Protein AF-A0A955WP86-F1 (afdb_monomer_lite)

Radius of gyration: 13.67 Å; chains: 1; bounding box: 37×31×33 Å

Secondary structure (DSSP, 8-state):
-B----S-HHHHH-TT--SSTT---SS-HHHHHHHHHHH-SS--EEESS-GGGTTSHHHHHHHTTS-EEESSHHHHHHHHHHHH-

Structure (mmCIF, N/CA/C/O backbone):
data_AF-A0A955WP86-F1
#
_entry.id   AF-A0A955WP86-F1
#
loop_
_atom_site.group_PDB
_atom_site.id
_atom_site.type_symbol
_atom_site.label_atom_id
_atom_site.label_alt_id
_atom_site.label_comp_id
_atom_site.label_asym_id
_atom_site.label_entity_id
_atom_site.label_seq_id
_atom_site.pdbx_PDB_ins_code
_atom_site.Cartn_x
_atom_site.Cartn_y
_atom_site.Cartn_z
_atom_site.occupancy
_atom_site.B_iso_or_equiv
_atom_site.auth_seq_id
_atom_site.auth_comp_id
_atom_site.auth_asym_id
_atom_site.auth_atom_id
_atom_site.pdbx_PDB_model_num
ATOM 1 N N . PHE A 1 1 ? -4.533 -5.032 2.954 1.00 93.12 1 PHE A N 1
ATOM 2 C CA . PHE A 1 1 ? -3.086 -5.256 2.734 1.00 93.12 1 PHE A CA 1
ATOM 3 C C . PHE A 1 1 ? -2.268 -4.221 3.498 1.00 93.12 1 PHE A C 1
ATOM 5 O O . PHE A 1 1 ? -2.832 -3.221 3.927 1.00 93.12 1 PHE A O 1
ATOM 12 N N . VAL A 1 2 ? -0.966 -4.453 3.693 1.00 94.06 2 VAL A N 1
ATOM 13 C CA . VAL A 1 2 ? -0.050 -3.518 4.373 1.00 94.06 2 VAL A CA 1
ATOM 14 C C . VAL A 1 2 ? 1.245 -3.413 3.562 1.00 94.06 2 VAL A C 1
ATOM 16 O O . VAL A 1 2 ? 1.804 -4.449 3.205 1.00 94.06 2 VAL A O 1
ATOM 19 N N . GLY A 1 3 ? 1.730 -2.198 3.294 1.00 95.81 3 GLY A N 1
ATOM 20 C CA . GLY A 1 3 ? 3.013 -1.959 2.617 1.00 95.81 3 GLY A CA 1
ATOM 21 C C . GLY A 1 3 ? 3.301 -0.471 2.383 1.00 95.81 3 GLY A C 1
ATOM 22 O O . GLY A 1 3 ? 2.380 0.336 2.340 1.00 95.81 3 GLY A O 1
ATOM 23 N N . ASP A 1 4 ? 4.568 -0.077 2.239 1.00 95.31 4 ASP A N 1
ATOM 24 C CA . ASP A 1 4 ? 4.967 1.342 2.104 1.00 95.31 4 ASP A CA 1
ATOM 25 C C . ASP A 1 4 ? 4.538 2.010 0.784 1.00 95.31 4 ASP A C 1
ATOM 27 O O . ASP A 1 4 ? 4.469 3.238 0.696 1.00 95.31 4 ASP A O 1
ATOM 31 N N . ALA A 1 5 ? 4.245 1.209 -0.245 1.00 96.94 5 ALA A N 1
ATOM 32 C CA . ALA A 1 5 ? 3.990 1.660 -1.611 1.00 96.94 5 ALA A CA 1
ATOM 33 C C . ALA A 1 5 ? 5.063 2.632 -2.158 1.00 96.94 5 ALA A C 1
ATOM 35 O O . ALA A 1 5 ? 4.820 3.347 -3.131 1.00 96.94 5 ALA A O 1
ATOM 36 N N . HIS A 1 6 ? 6.254 2.679 -1.560 1.00 97.00 6 HIS A N 1
ATOM 37 C CA . HIS A 1 6 ? 7.266 3.704 -1.792 1.00 97.00 6 HIS A CA 1
ATOM 38 C C . HIS A 1 6 ? 8.538 3.064 -2.343 1.00 97.00 6 HIS A C 1
ATOM 40 O O . HIS A 1 6 ? 9.448 2.686 -1.609 1.00 97.00 6 HIS A O 1
ATOM 46 N N . MET 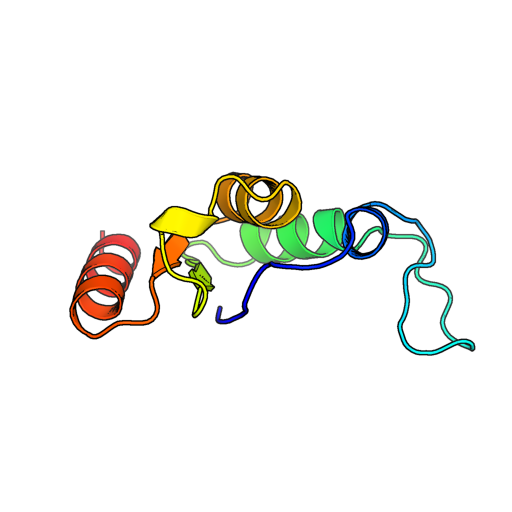A 1 7 ? 8.599 2.971 -3.666 1.00 94.56 7 MET A N 1
ATOM 47 C CA . MET A 1 7 ? 9.608 2.199 -4.385 1.00 94.56 7 MET A CA 1
ATOM 48 C C . MET A 1 7 ? 9.951 2.860 -5.716 1.00 94.56 7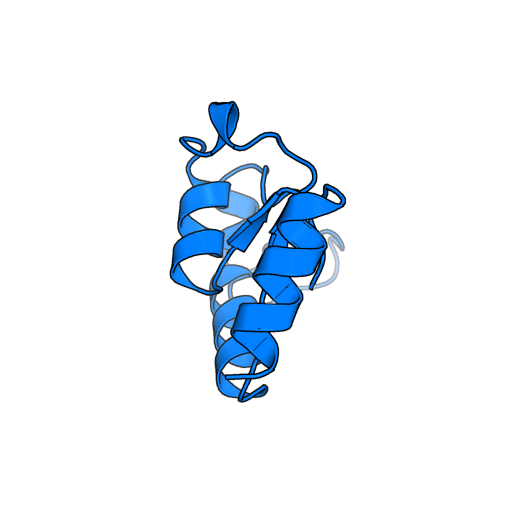 MET A C 1
ATOM 50 O O . MET A 1 7 ? 9.294 3.818 -6.126 1.00 94.56 7 MET A O 1
ATOM 54 N N . ALA A 1 8 ? 10.962 2.377 -6.432 1.00 93.88 8 ALA A N 1
ATOM 55 C CA . ALA A 1 8 ? 11.218 2.933 -7.752 1.00 93.88 8 ALA A CA 1
ATOM 56 C C . ALA A 1 8 ? 10.066 2.575 -8.722 1.00 93.88 8 ALA A C 1
ATOM 58 O O . ALA A 1 8 ? 9.591 1.441 -8.707 1.00 93.88 8 ALA A O 1
ATOM 59 N N . PRO A 1 9 ? 9.616 3.480 -9.620 1.00 94.62 9 PRO A N 1
ATOM 60 C CA . PRO A 1 9 ? 8.467 3.215 -10.499 1.00 94.62 9 PRO A CA 1
ATOM 61 C C . PRO A 1 9 ? 8.588 1.950 -11.357 1.00 94.62 9 PRO A C 1
ATOM 63 O O . PRO A 1 9 ? 7.587 1.314 -11.691 1.00 94.62 9 PRO A O 1
ATOM 66 N N . TYR A 1 10 ? 9.816 1.571 -11.711 1.00 91.75 10 TYR A N 1
ATOM 67 C CA . TYR A 1 10 ? 10.079 0.375 -12.500 1.00 91.75 10 TYR A CA 1
ATOM 68 C C . TYR A 1 10 ? 9.741 -0.918 -11.741 1.00 91.75 10 TYR A C 1
ATOM 70 O O . TYR A 1 10 ? 9.453 -1.912 -12.398 1.00 91.75 10 TYR A O 1
ATOM 78 N N . GLU A 1 11 ? 9.718 -0.913 -10.405 1.00 91.69 11 GLU A N 1
ATOM 79 C CA . GLU A 1 11 ? 9.348 -2.081 -9.593 1.00 91.69 11 GLU A CA 1
ATOM 80 C C . GLU A 1 11 ? 7.871 -2.466 -9.778 1.00 91.69 11 GLU A C 1
ATOM 82 O O . GLU A 1 11 ? 7.534 -3.646 -9.735 1.00 91.69 11 GLU A O 1
ATOM 87 N N . LEU A 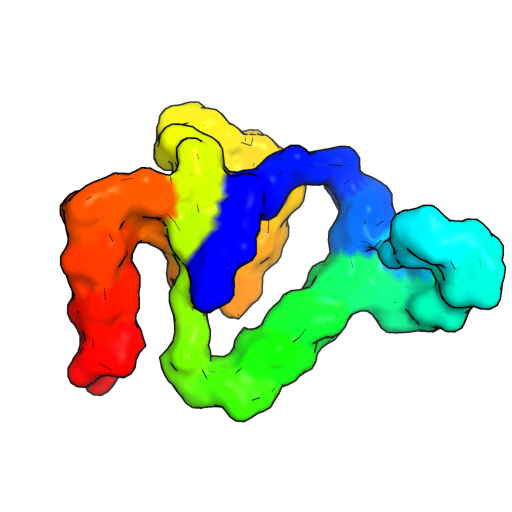1 12 ? 6.990 -1.496 -10.066 1.00 94.00 12 LEU A N 1
ATOM 88 C CA . LEU A 1 12 ? 5.574 -1.758 -10.359 1.00 94.00 12 LEU A CA 1
ATOM 89 C C . LEU A 1 12 ? 5.274 -1.898 -11.850 1.00 94.00 12 LEU A C 1
ATOM 91 O O . LEU A 1 12 ? 4.333 -2.601 -12.212 1.00 94.00 12 LEU A O 1
ATOM 95 N N . THR A 1 13 ? 6.034 -1.218 -12.710 1.00 94.62 13 THR A N 1
ATOM 96 C CA . THR A 1 13 ? 5.688 -1.066 -14.135 1.00 94.62 13 THR A CA 1
ATOM 97 C C . THR A 1 13 ? 6.494 -1.955 -15.077 1.00 94.62 13 THR A C 1
ATOM 99 O O . THR A 1 13 ? 6.073 -2.158 -16.216 1.00 94.62 13 THR A O 1
ATOM 102 N N . SER A 1 14 ? 7.629 -2.507 -14.641 1.00 91.88 14 SER A N 1
ATOM 103 C CA . SER A 1 14 ? 8.462 -3.337 -15.516 1.00 91.88 14 SER A CA 1
ATOM 104 C C . SER A 1 14 ? 7.928 -4.756 -15.607 1.00 91.88 14 SER A C 1
ATOM 106 O O . SER A 1 14 ? 7.677 -5.416 -14.597 1.00 91.88 14 SER A O 1
ATOM 108 N N . GLN A 1 15 ? 7.843 -5.259 -16.834 1.00 87.81 15 GLN A N 1
ATOM 109 C CA . GLN A 1 15 ? 7.776 -6.696 -17.071 1.00 87.81 15 GLN A CA 1
ATOM 110 C C . GLN A 1 15 ? 9.091 -7.335 -16.623 1.00 87.81 15 GLN A C 1
ATOM 112 O O . GLN A 1 15 ? 10.157 -6.727 -16.735 1.00 87.81 15 GLN A O 1
ATOM 117 N N . TYR A 1 16 ? 9.008 -8.551 -16.097 1.00 85.88 16 TYR A N 1
ATOM 118 C CA . TYR A 1 16 ? 10.121 -9.290 -15.499 1.00 85.88 16 TYR A CA 1
ATOM 119 C C . TYR A 1 16 ? 10.729 -8.618 -14.260 1.00 85.88 16 TYR A C 1
ATOM 121 O O . TYR A 1 16 ? 11.814 -9.001 -13.828 1.00 85.88 16 TYR A O 1
ATOM 129 N N . GLY A 1 17 ? 10.031 -7.639 -13.670 1.00 74.50 17 GLY A N 1
ATOM 130 C CA . GLY A 1 17 ? 10.397 -7.009 -12.405 1.00 74.50 17 GLY A CA 1
ATOM 131 C C . GLY A 1 17 ? 10.214 -7.979 -11.240 1.00 74.50 17 GLY A C 1
ATOM 132 O O . GLY A 1 17 ? 9.205 -7.936 -10.544 1.00 74.50 17 GLY A O 1
ATOM 133 N N . ALA A 1 18 ? 11.172 -8.885 -11.054 1.00 75.88 18 ALA A N 1
ATOM 134 C CA . ALA A 1 18 ? 11.229 -9.808 -9.930 1.00 75.88 18 ALA A CA 1
ATOM 135 C C . ALA A 1 18 ? 12.506 -9.570 -9.119 1.00 75.88 18 ALA A C 1
ATOM 137 O O . ALA A 1 18 ? 13.573 -9.311 -9.671 1.00 75.88 18 ALA A O 1
ATOM 138 N N . ILE A 1 19 ? 12.397 -9.690 -7.794 1.00 78.81 19 ILE A N 1
ATOM 139 C CA . ILE A 1 19 ? 13.560 -9.656 -6.890 1.00 78.81 19 ILE A CA 1
ATOM 140 C C . ILE A 1 19 ? 14.452 -10.886 -7.121 1.00 78.81 19 ILE A C 1
ATOM 142 O O . ILE A 1 19 ? 15.670 -10.820 -6.955 1.00 78.81 19 ILE A O 1
ATOM 146 N N . ASP A 1 20 ? 13.845 -12.009 -7.511 1.00 81.38 20 ASP A N 1
ATOM 147 C CA . ASP A 1 20 ? 14.566 -13.215 -7.897 1.00 81.38 20 ASP A CA 1
ATOM 148 C C . ASP A 1 20 ? 15.021 -13.124 -9.358 1.00 81.38 20 ASP A C 1
ATOM 150 O O . ASP A 1 20 ? 14.209 -13.165 -10.281 1.00 81.38 20 ASP A O 1
ATOM 154 N N . TYR A 1 21 ? 16.338 -13.059 -9.555 1.00 76.31 21 TYR A N 1
ATOM 155 C CA . TYR A 1 21 ? 16.988 -12.989 -10.865 1.00 76.31 21 TYR A CA 1
ATOM 156 C C . TYR A 1 21 ? 16.667 -14.165 -11.795 1.00 76.31 21 TYR A C 1
ATOM 158 O O . TYR A 1 21 ? 16.816 -14.037 -13.010 1.00 76.31 21 TYR A O 1
ATOM 166 N N . TRP A 1 22 ? 16.253 -15.311 -11.253 1.00 84.25 22 TRP A N 1
ATOM 167 C CA . TRP A 1 22 ? 15.902 -16.494 -12.040 1.00 84.25 22 TRP A CA 1
ATOM 168 C C . TRP A 1 22 ? 14.415 -16.552 -12.388 1.00 84.25 22 TRP A C 1
ATOM 170 O O . TRP A 1 22 ? 13.998 -17.415 -13.162 1.00 84.25 22 TRP A O 1
ATOM 180 N N . HIS A 1 23 ? 13.613 -15.643 -11.834 1.00 81.12 23 HIS A N 1
ATOM 181 C CA . HIS A 1 23 ? 12.184 -15.582 -12.070 1.00 81.12 23 HIS A CA 1
ATOM 182 C C . HIS A 1 23 ? 11.843 -14.485 -13.078 1.00 81.12 23 HIS A C 1
ATOM 184 O O . HIS A 1 23 ? 12.094 -13.304 -12.861 1.00 81.12 23 HIS A O 1
ATOM 190 N N . GLN A 1 24 ? 11.215 -14.876 -14.183 1.00 82.00 24 GLN A N 1
ATOM 191 C CA . GLN A 1 24 ? 10.736 -13.952 -15.204 1.00 82.00 24 GLN A CA 1
ATOM 192 C C . GLN A 1 24 ? 9.211 -13.892 -15.153 1.00 82.00 24 GLN A C 1
ATOM 194 O O . GLN A 1 24 ? 8.525 -14.767 -15.674 1.00 82.00 24 GLN A O 1
ATOM 199 N N . ASN A 1 25 ? 8.682 -12.855 -14.505 1.00 82.25 25 ASN A N 1
ATOM 200 C CA . ASN A 1 25 ? 7.246 -12.598 -14.447 1.00 82.25 25 ASN A CA 1
ATOM 201 C C . ASN A 1 25 ? 6.837 -11.664 -15.592 1.00 82.25 25 ASN A C 1
ATOM 203 O O . ASN A 1 25 ? 7.136 -10.475 -15.555 1.00 82.25 25 ASN A O 1
ATOM 207 N N . GLU A 1 26 ? 6.158 -12.184 -16.612 1.00 89.25 26 GLU A N 1
ATOM 208 C CA . GLU A 1 26 ? 5.677 -11.382 -17.753 1.00 89.25 26 GLU A CA 1
ATOM 209 C C . GLU A 1 26 ? 4.638 -10.320 -17.347 1.00 89.25 26 GLU A C 1
ATOM 211 O O . GLU A 1 26 ? 4.414 -9.349 -18.070 1.00 89.25 26 GLU A O 1
ATOM 216 N N . ILE A 1 27 ? 4.002 -10.496 -16.186 1.00 92.25 27 ILE A N 1
ATOM 217 C CA . ILE A 1 27 ? 2.972 -9.603 -15.657 1.00 92.25 27 ILE A CA 1
ATOM 218 C C . ILE A 1 27 ? 3.630 -8.585 -14.723 1.00 92.25 27 ILE A C 1
ATOM 220 O O . ILE A 1 27 ? 4.417 -8.945 -13.847 1.00 92.25 27 ILE A O 1
ATOM 224 N N . THR A 1 28 ? 3.277 -7.310 -14.888 1.00 94.38 28 THR A N 1
ATOM 225 C CA . THR A 1 28 ? 3.818 -6.226 -14.060 1.00 94.38 28 THR A CA 1
ATOM 226 C C . THR A 1 28 ? 3.328 -6.325 -12.612 1.00 94.38 28 THR A C 1
ATOM 228 O O . THR A 1 28 ? 2.262 -6.885 -12.336 1.00 94.38 28 THR A O 1
ATOM 231 N N . GLY A 1 29 ? 4.079 -5.752 -11.667 1.00 93.75 29 GLY A N 1
ATOM 232 C CA . GLY A 1 29 ? 3.652 -5.686 -10.266 1.00 93.75 29 GLY A CA 1
ATOM 233 C C . GLY A 1 29 ? 2.302 -4.979 -10.106 1.00 93.75 29 GLY A C 1
ATOM 234 O O . GLY A 1 29 ? 1.437 -5.454 -9.372 1.00 93.75 29 GLY A O 1
ATOM 235 N N . LEU A 1 30 ? 2.075 -3.902 -10.864 1.00 96.12 30 LEU A N 1
ATOM 236 C CA . LEU A 1 30 ? 0.810 -3.167 -10.853 1.00 96.12 30 LEU A CA 1
ATOM 237 C C . LEU A 1 30 ? -0.370 -4.020 -11.341 1.00 96.12 30 LEU A C 1
ATOM 239 O O . LEU A 1 30 ? -1.452 -3.962 -10.760 1.00 96.12 30 LEU A O 1
ATOM 243 N N . ASP A 1 31 ? -0.175 -4.847 -12.369 1.00 96.75 31 ASP A N 1
ATOM 244 C CA . ASP A 1 31 ? -1.231 -5.740 -12.855 1.00 96.75 31 ASP A CA 1
ATOM 245 C C . ASP A 1 31 ? -1.539 -6.863 -11.859 1.00 96.75 31 ASP A C 1
ATOM 247 O O . ASP A 1 31 ? -2.693 -7.271 -11.727 1.00 96.75 31 ASP A O 1
ATOM 251 N N . TRP A 1 32 ? -0.545 -7.335 -11.105 1.00 95.25 32 TRP A N 1
ATOM 252 C CA . TRP A 1 32 ? -0.787 -8.246 -9.986 1.00 95.25 32 TRP A CA 1
ATOM 253 C C . TRP A 1 32 ? -1.606 -7.592 -8.868 1.00 95.25 32 TRP A C 1
ATOM 255 O O . TRP A 1 32 ? -2.530 -8.223 -8.355 1.00 95.25 32 TRP A O 1
ATOM 265 N N . LEU A 1 33 ? -1.329 -6.329 -8.530 1.00 96.62 33 LEU A N 1
ATOM 266 C CA . LEU A 1 33 ? -2.135 -5.576 -7.563 1.00 96.62 33 LEU A CA 1
ATOM 267 C C . LEU A 1 33 ? -3.586 -5.417 -8.034 1.00 96.62 33 LEU A C 1
ATOM 269 O O . LEU A 1 33 ? -4.502 -5.658 -7.254 1.00 96.62 33 LEU A O 1
ATOM 273 N N . ARG A 1 34 ? -3.803 -5.104 -9.318 1.00 97.38 34 ARG A N 1
ATOM 274 C CA . ARG A 1 34 ? -5.151 -5.042 -9.912 1.00 97.38 34 ARG A CA 1
ATOM 275 C C . ARG A 1 34 ? -5.880 -6.380 -9.830 1.00 97.38 34 ARG A C 1
ATOM 277 O O . ARG A 1 34 ? -7.032 -6.421 -9.432 1.00 97.38 34 ARG A O 1
ATOM 284 N N . ARG A 1 35 ? -5.199 -7.494 -10.115 1.00 97.12 35 ARG A N 1
ATOM 285 C CA . ARG A 1 35 ? -5.796 -8.834 -9.972 1.00 97.12 35 ARG A CA 1
ATOM 286 C C . ARG A 1 35 ? -6.187 -9.158 -8.534 1.00 97.12 35 ARG A C 1
ATOM 288 O O . ARG A 1 35 ? -7.186 -9.835 -8.326 1.00 97.12 35 ARG A O 1
ATOM 295 N N . LEU A 1 36 ? -5.396 -8.718 -7.553 1.00 96.25 36 LEU A N 1
ATOM 296 C CA . LEU A 1 36 ? -5.745 -8.872 -6.141 1.00 96.25 36 LEU A CA 1
ATOM 297 C C . LEU A 1 36 ? -6.980 -8.042 -5.793 1.00 96.25 36 LEU A C 1
ATOM 299 O O . LEU A 1 36 ? -7.886 -8.572 -5.160 1.00 96.25 36 LEU A O 1
ATOM 303 N N . HIS A 1 37 ? -7.030 -6.785 -6.237 1.00 95.81 37 HIS A N 1
ATOM 304 C CA . HIS A 1 37 ? -8.214 -5.942 -6.094 1.00 95.81 37 HIS A CA 1
ATOM 305 C C . HIS A 1 37 ? -9.457 -6.614 -6.702 1.00 95.81 37 HIS A C 1
ATOM 307 O O . HIS A 1 37 ? -10.460 -6.771 -6.022 1.00 95.81 37 HIS A O 1
ATOM 313 N N . ASP A 1 38 ? -9.368 -7.117 -7.934 1.00 96.38 38 ASP A N 1
ATOM 314 C CA . ASP A 1 38 ? -10.505 -7.743 -8.621 1.00 96.38 38 ASP A CA 1
ATOM 315 C C . ASP A 1 38 ? -10.945 -9.077 -7.988 1.00 96.38 38 ASP A C 1
ATOM 317 O O . ASP A 1 38 ? -12.063 -9.540 -8.214 1.00 96.38 38 ASP A O 1
ATOM 321 N N . HIS A 1 39 ? -10.066 -9.728 -7.221 1.00 97.12 39 HIS A N 1
ATOM 322 C CA . HIS A 1 39 ? -10.362 -10.993 -6.549 1.00 97.12 39 HIS A CA 1
ATOM 323 C C . HIS A 1 39 ? -11.044 -10.809 -5.187 1.00 97.12 39 HIS A C 1
ATOM 325 O O . HIS A 1 39 ? -11.842 -11.659 -4.792 1.00 97.12 39 HIS A O 1
ATOM 331 N N . PHE A 1 40 ? -10.726 -9.735 -4.459 1.00 95.69 40 PHE A N 1
ATOM 332 C CA . PHE A 1 40 ? -11.265 -9.466 -3.127 1.00 95.69 40 PHE A CA 1
ATOM 333 C C . PHE A 1 40 ? -12.251 -8.301 -3.179 1.00 95.69 40 PHE A C 1
ATOM 335 O O . PHE A 1 40 ? -11.845 -7.160 -3.352 1.00 95.69 40 PHE A O 1
ATOM 342 N N . GLU A 1 41 ? -13.536 -8.595 -2.960 1.00 90.69 41 GLU A N 1
ATOM 343 C CA . GLU A 1 41 ? -14.636 -7.615 -3.024 1.00 90.69 41 GLU A CA 1
ATOM 344 C C . GLU A 1 41 ? -14.403 -6.378 -2.143 1.00 90.69 41 GLU A C 1
ATOM 346 O O . GLU A 1 41 ? -14.741 -5.267 -2.536 1.00 90.69 41 GLU A O 1
ATOM 351 N N . GLN A 1 42 ? -13.778 -6.567 -0.978 1.00 95.19 42 GLN A N 1
ATOM 352 C CA . GLN A 1 42 ? -13.406 -5.494 -0.061 1.00 95.19 42 GLN A CA 1
ATOM 353 C C . GLN A 1 42 ? -11.919 -5.599 0.279 1.00 95.19 42 GLN A C 1
ATOM 355 O O . GLN A 1 42 ? -11.467 -6.538 0.944 1.00 95.19 42 GLN A O 1
ATOM 360 N N . ALA A 1 43 ? -11.142 -4.619 -0.175 1.00 97.00 43 ALA A N 1
ATOM 361 C CA . ALA A 1 43 ? -9.714 -4.553 0.077 1.00 97.00 43 ALA A CA 1
ATOM 362 C C . ALA A 1 43 ? -9.245 -3.107 0.244 1.00 97.00 43 ALA A C 1
ATOM 364 O O . ALA A 1 43 ? -9.542 -2.244 -0.571 1.00 97.00 43 ALA A O 1
ATOM 365 N N . VAL A 1 44 ? -8.432 -2.877 1.272 1.00 98.06 44 VAL A N 1
ATOM 366 C CA . VAL A 1 44 ? -7.793 -1.584 1.566 1.00 98.06 44 VAL A CA 1
ATOM 367 C C . VAL A 1 44 ? -6.283 -1.755 1.690 1.00 98.06 44 VAL A C 1
ATOM 36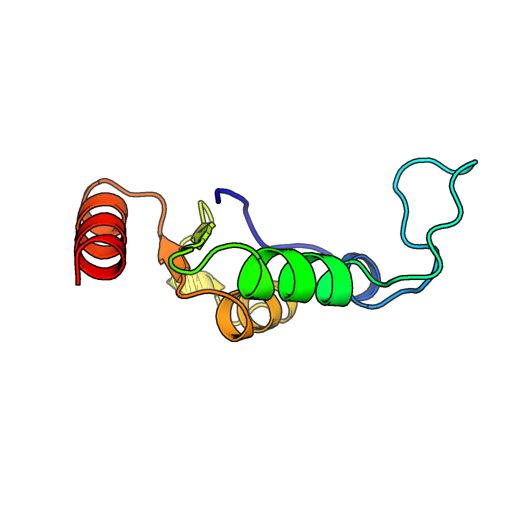9 O O . VAL A 1 44 ? -5.789 -2.861 1.947 1.00 98.06 44 VAL A O 1
ATOM 372 N N . TRP A 1 45 ? -5.531 -0.669 1.549 1.00 98.50 45 TRP A N 1
ATOM 373 C CA . TRP A 1 45 ? -4.079 -0.643 1.707 1.00 98.50 45 TRP A CA 1
ATOM 374 C C . TRP A 1 45 ? -3.666 0.230 2.895 1.00 98.50 45 TRP A C 1
ATOM 376 O O . TRP A 1 45 ? -3.965 1.418 2.941 1.00 98.50 45 TRP A O 1
ATOM 386 N N . LEU A 1 46 ? -2.945 -0.338 3.859 1.00 98.44 46 LEU A N 1
ATOM 387 C CA . LEU A 1 46 ? -2.379 0.412 4.980 1.00 98.44 46 LEU A CA 1
ATOM 388 C C . LEU A 1 46 ? -0.920 0.763 4.693 1.00 98.44 46 LEU A C 1
ATOM 390 O O . LEU A 1 46 ? -0.083 -0.128 4.521 1.00 98.44 46 LEU A O 1
ATOM 394 N N . ASN A 1 47 ? -0.619 2.058 4.670 1.00 98.38 47 ASN A N 1
ATOM 395 C CA . ASN A 1 47 ? 0.689 2.581 4.309 1.00 98.38 47 ASN A CA 1
ATOM 396 C C . ASN A 1 47 ? 1.428 3.178 5.529 1.00 98.38 47 ASN A C 1
ATOM 398 O O . ASN A 1 47 ? 0.947 4.158 6.096 1.00 98.38 47 ASN A O 1
ATOM 402 N N . PRO A 1 48 ? 2.593 2.641 5.950 1.00 98.06 48 PRO A N 1
ATOM 403 C CA . PRO A 1 48 ? 3.418 3.214 7.020 1.00 98.06 48 PRO A CA 1
ATOM 404 C C . PRO A 1 48 ? 4.077 4.556 6.674 1.00 98.06 48 PRO A C 1
ATOM 406 O O . PRO A 1 48 ? 4.562 5.244 7.572 1.00 98.06 48 PRO A O 1
ATOM 409 N N . ILE A 1 49 ? 4.125 4.941 5.398 1.00 98.06 49 ILE A N 1
ATOM 410 C CA . ILE A 1 49 ? 4.596 6.258 4.975 1.00 98.06 49 ILE A CA 1
ATOM 411 C C . ILE A 1 49 ? 3.537 7.295 5.329 1.00 98.06 49 ILE A C 1
ATOM 413 O O . ILE A 1 49 ? 2.366 7.141 4.988 1.00 98.06 49 ILE A O 1
ATOM 417 N N . THR A 1 50 ? 3.954 8.384 5.976 1.00 97.06 50 THR A N 1
ATOM 418 C CA . THR A 1 50 ? 3.014 9.425 6.404 1.00 97.06 50 THR A CA 1
ATOM 419 C C . THR A 1 50 ? 2.331 10.087 5.205 1.00 97.06 50 THR A C 1
ATOM 421 O O . THR A 1 50 ? 2.979 10.325 4.179 1.00 97.06 50 THR A O 1
ATOM 424 N N . ARG A 1 51 ? 1.042 10.445 5.329 1.00 97.00 51 ARG A N 1
ATOM 425 C CA . ARG A 1 51 ? 0.231 11.051 4.247 1.00 97.00 51 ARG A CA 1
ATOM 426 C C . ARG A 1 51 ? 0.890 12.270 3.598 1.00 97.00 51 ARG A C 1
ATOM 428 O O . ARG A 1 51 ? 0.714 12.520 2.408 1.00 97.00 51 ARG A O 1
ATOM 435 N N . ARG A 1 52 ? 1.720 13.005 4.348 1.00 97.00 52 ARG A N 1
ATOM 436 C CA . ARG A 1 52 ? 2.507 14.145 3.843 1.00 97.00 52 ARG A CA 1
ATOM 437 C C . ARG A 1 52 ? 3.411 13.780 2.655 1.00 97.00 52 ARG A C 1
ATOM 439 O O . ARG A 1 52 ? 3.705 14.652 1.841 1.00 97.00 52 ARG A O 1
ATOM 446 N N . TRP A 1 53 ? 3.855 12.530 2.556 1.00 96.56 53 TRP A N 1
ATOM 447 C CA . TRP A 1 53 ? 4.767 12.053 1.512 1.00 96.56 53 TRP A CA 1
ATOM 448 C C . TRP A 1 53 ? 4.066 11.293 0.379 1.00 96.56 53 TRP A C 1
ATOM 450 O O . TRP A 1 53 ? 4.732 10.775 -0.513 1.00 96.56 53 TRP A O 1
ATOM 460 N N . TRP A 1 54 ? 2.732 11.247 0.357 1.00 97.75 54 TRP A N 1
ATOM 461 C CA . TRP A 1 54 ? 1.986 10.446 -0.622 1.00 97.75 54 TRP A CA 1
ATOM 462 C C . TRP A 1 54 ? 1.975 11.005 -2.047 1.00 97.75 54 TRP A C 1
ATOM 464 O O . TRP A 1 54 ? 1.516 10.328 -2.958 1.00 97.75 54 TRP A O 1
ATOM 474 N N . MET A 1 55 ? 2.560 12.183 -2.285 1.00 97.25 55 MET A N 1
ATOM 475 C CA . MET A 1 55 ? 2.844 12.670 -3.646 1.00 97.25 55 MET A CA 1
ATOM 476 C C . MET A 1 55 ? 3.989 11.901 -4.340 1.00 97.25 55 MET A C 1
ATOM 478 O O . MET A 1 55 ? 4.502 12.342 -5.366 1.00 97.25 55 MET A O 1
ATOM 482 N N . HIS A 1 56 ? 4.422 10.769 -3.782 1.00 97.88 56 HIS A N 1
ATOM 483 C CA . HIS A 1 56 ? 5.359 9.862 -4.427 1.00 97.88 56 HIS A CA 1
ATOM 484 C C . HIS A 1 56 ? 4.652 9.039 -5.527 1.00 97.88 56 HIS A C 1
ATOM 486 O O . HIS A 1 56 ? 3.595 8.466 -5.250 1.00 97.88 56 HIS A O 1
ATOM 492 N N . PRO A 1 57 ? 5.227 8.890 -6.739 1.00 98.00 57 PRO A N 1
ATOM 493 C CA . PRO A 1 57 ? 4.537 8.275 -7.878 1.00 98.00 57 PRO A CA 1
ATOM 494 C C . PRO A 1 57 ? 3.963 6.881 -7.604 1.00 98.00 57 PRO A C 1
ATOM 496 O O . PRO A 1 57 ? 2.813 6.608 -7.928 1.00 98.00 57 PRO A O 1
ATOM 499 N N . THR A 1 58 ? 4.734 5.994 -6.973 1.00 98.19 58 THR A N 1
ATOM 500 C CA . THR A 1 58 ? 4.275 4.624 -6.691 1.00 98.19 58 THR A CA 1
ATOM 501 C C . THR A 1 58 ? 3.225 4.565 -5.588 1.00 98.19 58 THR A C 1
ATOM 503 O O . THR A 1 58 ? 2.359 3.698 -5.635 1.00 98.19 58 THR A O 1
ATOM 506 N N . ILE A 1 59 ? 3.251 5.507 -4.636 1.00 98.56 59 ILE A N 1
ATOM 507 C CA . ILE A 1 59 ? 2.214 5.599 -3.604 1.00 98.56 59 ILE A CA 1
ATOM 508 C C . ILE A 1 59 ? 0.891 5.976 -4.273 1.00 98.56 59 ILE A C 1
ATOM 510 O O . ILE A 1 59 ? -0.127 5.347 -4.006 1.00 98.56 59 ILE A O 1
ATOM 514 N N . GLN A 1 60 ? 0.917 6.939 -5.201 1.00 98.25 60 GLN A N 1
ATOM 515 C CA . GLN A 1 60 ? -0.263 7.310 -5.983 1.00 98.25 60 GLN A CA 1
ATOM 516 C C . GLN A 1 60 ? -0.779 6.139 -6.824 1.00 98.25 60 GLN A C 1
ATOM 518 O O . GLN A 1 60 ? -1.966 5.846 -6.765 1.00 98.25 60 GLN A O 1
ATOM 523 N N . MET A 1 61 ? 0.102 5.411 -7.521 1.00 98.38 61 MET A N 1
ATOM 524 C CA . MET A 1 61 ? -0.293 4.234 -8.310 1.00 98.38 61 MET A CA 1
ATOM 525 C C . MET A 1 61 ? -0.981 3.156 -7.464 1.00 98.38 61 MET A C 1
ATOM 527 O O . MET A 1 61 ? -1.969 2.578 -7.901 1.00 98.38 61 MET A O 1
ATOM 531 N N . VAL A 1 62 ? -0.483 2.869 -6.256 1.00 98.31 62 VAL A N 1
ATOM 532 C CA . VAL A 1 62 ? -1.133 1.901 -5.354 1.00 98.31 62 VAL A CA 1
ATOM 533 C C . VAL A 1 62 ? -2.460 2.450 -4.822 1.00 98.31 62 VAL A C 1
ATOM 535 O O . VAL A 1 62 ? -3.437 1.707 -4.764 1.00 98.31 62 VAL A O 1
ATOM 538 N N . GLY A 1 63 ? -2.523 3.745 -4.496 1.00 97.69 63 GLY A N 1
ATOM 539 C CA . GLY A 1 63 ? -3.751 4.422 -4.065 1.00 97.69 63 GLY A CA 1
ATOM 540 C C . GLY A 1 63 ? -4.828 4.549 -5.151 1.00 97.69 63 GLY A C 1
ATOM 541 O O . GLY A 1 63 ? -5.995 4.732 -4.828 1.00 97.69 63 GLY A O 1
ATOM 542 N N . GLU A 1 64 ? -4.465 4.429 -6.431 1.00 97.75 64 GLU A N 1
ATOM 543 C CA . GLU A 1 64 ? -5.417 4.298 -7.545 1.00 97.75 64 GLU A CA 1
ATOM 544 C C . GLU A 1 64 ? -6.028 2.890 -7.635 1.00 97.75 64 GLU A C 1
ATOM 546 O O . GLU A 1 64 ? -7.080 2.723 -8.249 1.00 97.75 64 GLU A O 1
ATOM 551 N N . VAL A 1 65 ? -5.376 1.877 -7.050 1.00 98.06 65 VAL A N 1
ATOM 552 C CA . VAL A 1 65 ? -5.844 0.480 -7.058 1.00 98.06 65 VAL A CA 1
ATOM 553 C C . VAL A 1 65 ? -6.609 0.132 -5.784 1.00 98.06 65 VAL A C 1
ATOM 555 O O . VAL A 1 65 ? -7.568 -0.624 -5.849 1.00 98.06 65 VAL A O 1
ATOM 558 N N . PHE A 1 66 ? -6.207 0.664 -4.629 1.00 98.06 66 PHE A N 1
ATOM 559 C CA . PHE A 1 66 ? -6.856 0.388 -3.348 1.00 98.06 66 PHE A CA 1
ATOM 560 C C . PHE A 1 66 ? -7.180 1.688 -2.608 1.00 98.06 66 PHE A C 1
ATOM 562 O O . PHE A 1 66 ? -6.316 2.568 -2.548 1.00 98.06 66 PHE A O 1
ATOM 569 N N . PRO A 1 67 ? -8.336 1.780 -1.923 1.00 97.56 67 PRO A N 1
ATOM 570 C CA . PRO A 1 67 ? -8.515 2.751 -0.853 1.00 97.56 67 PRO A CA 1
ATOM 571 C C . PRO A 1 67 ? -7.364 2.620 0.149 1.00 97.56 67 PRO A C 1
ATOM 573 O O . PRO A 1 67 ? -7.076 1.527 0.650 1.00 97.56 67 PRO A O 1
ATOM 576 N N . MET A 1 68 ? -6.655 3.721 0.393 1.00 98.25 68 MET A N 1
ATOM 577 C CA . MET A 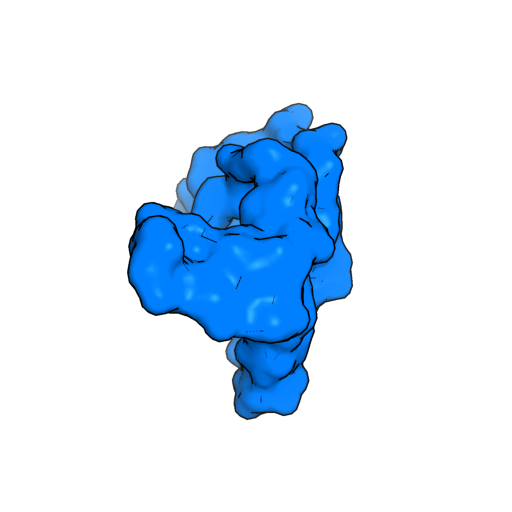1 68 ? -5.390 3.702 1.120 1.00 98.25 68 MET A CA 1
ATOM 578 C C . MET A 1 68 ? -5.433 4.599 2.354 1.00 98.25 68 MET A C 1
ATOM 580 O O . MET A 1 68 ? -5.809 5.772 2.290 1.00 98.25 68 MET A O 1
ATOM 584 N N . PHE A 1 69 ? -4.971 4.058 3.478 1.00 98.38 69 PHE A N 1
ATOM 585 C CA . PHE A 1 69 ? -4.990 4.704 4.788 1.00 98.38 69 PHE A CA 1
ATOM 586 C C . PHE A 1 69 ? -3.591 4.683 5.411 1.00 98.38 69 PHE A C 1
ATOM 588 O O . PHE A 1 69 ? -2.795 3.781 5.153 1.00 98.38 69 PHE A O 1
ATOM 595 N N . GLU A 1 70 ? -3.253 5.696 6.207 1.00 98.44 70 GLU A N 1
ATOM 596 C CA . GLU A 1 70 ? -1.968 5.720 6.919 1.00 98.44 70 GLU A CA 1
ATOM 597 C C . GLU A 1 70 ? -1.970 4.667 8.033 1.00 98.44 70 GLU A C 1
ATOM 599 O O . GLU A 1 70 ? -2.966 4.527 8.739 1.00 98.44 70 GLU A O 1
ATOM 604 N N . LEU A 1 71 ? -0.866 3.945 8.235 1.00 98.19 71 LEU A N 1
ATOM 605 C CA . LEU A 1 71 ? -0.747 2.928 9.283 1.00 98.19 71 LEU A CA 1
ATOM 606 C C . LEU A 1 71 ? -0.605 3.585 10.668 1.00 98.19 71 LEU A C 1
ATOM 608 O O . LEU A 1 71 ? 0.470 3.645 11.263 1.00 98.19 71 LEU A O 1
ATOM 612 N N . THR A 1 72 ? -1.729 4.078 11.175 1.00 98.06 72 THR A N 1
ATOM 613 C CA . THR A 1 72 ? -1.925 4.645 12.513 1.00 98.06 72 THR A CA 1
ATOM 614 C C . THR A 1 72 ? -3.184 4.045 13.136 1.00 98.06 72 THR A C 1
ATOM 616 O O . THR A 1 72 ? -3.951 3.379 12.448 1.00 98.06 72 THR A O 1
ATOM 619 N N . VAL A 1 73 ? -3.432 4.283 14.428 1.00 98.12 73 VAL A N 1
ATOM 620 C CA . VAL A 1 73 ? -4.686 3.836 15.067 1.00 98.12 73 VAL A CA 1
ATOM 621 C C . VAL A 1 73 ? -5.907 4.443 14.366 1.00 98.12 73 VAL A C 1
ATOM 623 O O . VAL A 1 73 ? -6.813 3.705 14.008 1.00 98.12 73 VAL A O 1
ATOM 626 N N . ALA A 1 74 ? -5.882 5.747 14.077 1.00 98.31 74 ALA A N 1
ATOM 627 C CA . ALA A 1 74 ? -6.966 6.414 13.354 1.00 98.31 74 ALA A CA 1
ATOM 628 C C . ALA A 1 74 ? -7.137 5.861 11.929 1.00 98.31 74 ALA A C 1
ATOM 630 O O . ALA A 1 74 ? -8.243 5.554 11.509 1.00 98.31 74 ALA A O 1
ATOM 631 N N . GLY A 1 75 ? -6.038 5.645 11.200 1.00 98.19 75 GLY A N 1
ATOM 632 C CA . GLY A 1 75 ? -6.118 5.074 9.855 1.00 98.19 75 GLY A CA 1
ATOM 633 C C . GLY A 1 75 ? -6.581 3.612 9.830 1.00 98.19 75 GLY A C 1
ATOM 634 O O . GLY A 1 75 ? -7.166 3.183 8.841 1.00 98.19 75 GLY A O 1
ATOM 635 N N . LEU A 1 76 ? -6.365 2.850 10.909 1.00 98.12 76 LEU A N 1
ATOM 636 C CA . LEU A 1 76 ? -6.954 1.518 11.080 1.00 98.12 76 LEU A CA 1
ATOM 637 C C . LEU A 1 76 ? -8.468 1.595 11.296 1.00 98.12 76 LEU A C 1
ATOM 639 O O . LEU A 1 76 ? -9.185 0.774 10.735 1.00 98.12 76 LEU A O 1
ATOM 643 N N . GLU A 1 77 ? -8.945 2.561 12.082 1.00 98.19 77 GLU A N 1
ATOM 644 C CA . GLU A 1 77 ? -10.380 2.815 12.258 1.00 98.19 77 GLU A CA 1
ATOM 645 C C . GLU A 1 77 ? -11.024 3.190 10.913 1.00 98.19 77 GLU A C 1
ATOM 647 O O . GLU A 1 77 ? -11.955 2.507 10.490 1.00 98.19 77 GLU A O 1
ATOM 652 N N . GLU A 1 78 ? -10.450 4.158 10.184 1.00 98.19 78 GLU A N 1
ATOM 653 C CA . GLU A 1 78 ? -10.896 4.555 8.834 1.00 98.19 78 GLU A CA 1
ATOM 654 C C . GLU A 1 78 ? -10.939 3.351 7.868 1.00 98.19 78 GLU A C 1
ATOM 656 O O . GLU A 1 78 ? -11.907 3.152 7.135 1.00 98.19 78 GLU A O 1
ATOM 661 N N . ALA A 1 79 ? -9.904 2.505 7.886 1.00 97.94 79 ALA A N 1
ATOM 662 C CA . ALA A 1 79 ? -9.823 1.325 7.031 1.00 97.94 79 ALA A CA 1
ATOM 663 C C . ALA A 1 79 ? -10.879 0.258 7.370 1.00 97.94 79 ALA A C 1
ATOM 665 O O . ALA A 1 79 ? -11.361 -0.431 6.475 1.00 97.94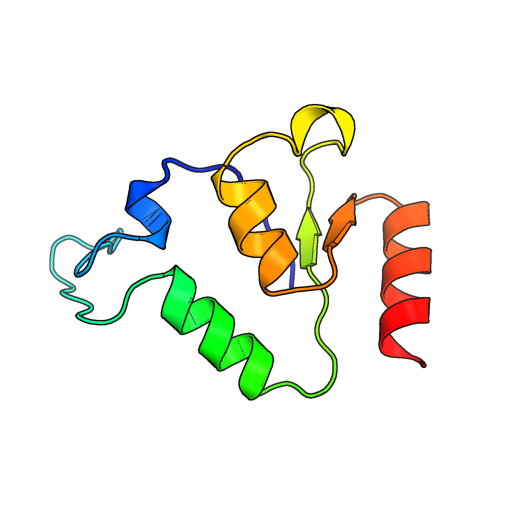 79 ALA A O 1
ATOM 666 N N . ILE A 1 80 ? -11.225 0.087 8.649 1.00 97.69 80 ILE A N 1
ATOM 667 C CA . ILE A 1 80 ? -12.267 -0.857 9.077 1.00 97.69 80 ILE A CA 1
ATOM 668 C C . ILE A 1 80 ? -13.651 -0.340 8.676 1.00 97.69 80 ILE A C 1
ATOM 670 O O . ILE A 1 80 ? -14.477 -1.131 8.224 1.00 97.69 80 ILE A O 1
ATOM 674 N N . GLU A 1 81 ? -13.904 0.962 8.812 1.00 97.25 81 GLU A N 1
ATOM 675 C CA . GLU A 1 81 ? -15.155 1.585 8.363 1.00 97.25 81 GLU A CA 1
ATOM 676 C C . GLU A 1 81 ? -15.374 1.371 6.857 1.00 97.25 81 GLU A C 1
ATOM 678 O O . GLU A 1 81 ? -16.445 0.919 6.449 1.00 97.25 81 GLU A O 1
ATOM 683 N N . GLU A 1 82 ? -14.332 1.578 6.044 1.00 96.94 82 GLU A N 1
ATOM 684 C CA . GLU A 1 82 ? -14.372 1.325 4.596 1.00 96.94 82 GLU A CA 1
ATOM 685 C C . GLU A 1 82 ? -14.684 -0.145 4.268 1.00 96.94 82 GLU A C 1
ATOM 687 O O . GLU A 1 82 ? -15.462 -0.436 3.366 1.00 96.94 82 GLU A O 1
ATOM 692 N N . LEU A 1 83 ? -14.116 -1.092 5.023 1.00 96.00 83 LEU A N 1
ATOM 693 C CA . LEU A 1 83 ? -14.332 -2.530 4.814 1.00 96.00 83 LEU A CA 1
ATOM 694 C C . LEU A 1 83 ? -15.675 -3.048 5.347 1.00 96.00 83 LEU A C 1
ATOM 696 O O . LEU A 1 83 ? -16.027 -4.192 5.086 1.00 96.00 83 LEU A O 1
ATOM 700 N N . THR A 1 84 ? -16.390 -2.277 6.162 1.00 92.88 84 THR A N 1
ATOM 701 C CA . THR A 1 84 ? -17.654 -2.718 6.782 1.00 92.88 84 THR A CA 1
ATOM 702 C C . THR A 1 84 ? -18.885 -2.053 6.177 1.00 92.88 84 THR A C 1
ATOM 704 O O . THR A 1 84 ? -20.004 -2.387 6.577 1.00 92.88 84 THR A O 1
ATOM 707 N N . THR A 1 85 ? -18.674 -1.157 5.211 1.00 76.44 85 THR A N 1
ATOM 708 C CA . THR A 1 85 ? -19.718 -0.529 4.392 1.00 76.44 85 THR A CA 1
ATOM 709 C C . THR A 1 85 ? -20.124 -1.448 3.243 1.00 76.44 85 THR A C 1
ATOM 711 O O . THR A 1 85 ? -21.350 -1.584 3.028 1.00 76.44 85 THR A O 1
#

pLDDT: mean 94.2, std 6.07, range [74.5, 98.56]

Foldseek 3Di:
DEDQLADDPCCQVPQQNDPDPVDGHRDGNLVVLLVVLVVDVQDAYEHCDDPVPCVHPSSVSSCVRHVYFYPDPVSVVVSVVSRVD

Sequence (85 aa):
FVGDAHMAPYELTSQYGAIDYWHQNEITGLDWLRRLHDHFEQAVWLNPITRRWWMHPTIQMVGEVFPMFELTVAGLEEAIEELTT